Protein AF-G1P8U5-F1 (afdb_monomer_lite)

Organism: Myotis lucifugus (NCBI:txid59463)

pLDDT: mean 71.86, std 8.63, range [54.47, 86.44]

InterPro domains:
  IPR052618 Complex I NDUFA12 subunit [PTHR32470] (1-42)

Radius of gyration: 14.06 Å; chains: 1; bounding box: 35×21×38 Å

Structure (mmCIF, N/CA/C/O backbone):
data_AF-G1P8U5-F1
#
_entry.id   AF-G1P8U5-F1
#
loop_
_atom_site.group_PDB
_atom_site.id
_atom_site.type_symbol
_atom_site.label_atom_id
_atom_site.label_alt_id
_atom_site.label_comp_id
_atom_site.label_asym_id
_atom_site.label_entity_id
_atom_site.label_seq_id
_atom_site.pdbx_PDB_ins_code
_atom_site.Cartn_x
_atom_site.Cartn_y
_atom_site.Cartn_z
_atom_site.occupancy
_atom_site.B_iso_or_equiv
_atom_site.auth_seq_id
_atom_site.auth_comp_id
_atom_site.auth_asym_id
_atom_site.auth_atom_id
_atom_site.pdbx_PDB_model_num
ATOM 1 N N . MET A 1 1 ? 7.343 -15.780 17.749 1.00 59.25 1 MET A N 1
ATOM 2 C CA . MET A 1 1 ? 7.251 -15.835 16.273 1.00 59.25 1 MET A CA 1
ATOM 3 C C . MET A 1 1 ? 6.087 -14.950 15.848 1.00 59.25 1 MET A C 1
ATOM 5 O O . MET A 1 1 ? 4.960 -15.331 16.108 1.00 59.25 1 MET A O 1
ATOM 9 N N . GLY A 1 2 ? 6.322 -13.743 15.325 1.00 66.00 2 GLY A N 1
ATOM 10 C CA . GLY A 1 2 ? 5.209 -12.838 14.981 1.00 66.00 2 GLY A CA 1
ATOM 11 C C . GLY A 1 2 ? 5.613 -11.425 14.559 1.00 66.00 2 GLY A C 1
ATOM 12 O O . GLY A 1 2 ? 4.888 -10.785 13.813 1.00 66.00 2 GLY A O 1
ATOM 13 N N . TRP A 1 3 ? 6.799 -10.955 14.957 1.00 65.75 3 TRP A N 1
ATOM 14 C CA . TRP A 1 3 ? 7.243 -9.603 14.600 1.00 65.75 3 TRP A CA 1
ATOM 15 C C . TRP A 1 3 ? 7.744 -9.496 13.154 1.00 65.75 3 TRP A C 1
ATOM 17 O O . TRP A 1 3 ? 7.372 -8.575 12.435 1.00 65.75 3 TRP A O 1
ATOM 27 N N . SER A 1 4 ? 8.517 -10.483 12.684 1.00 71.69 4 SER A N 1
AT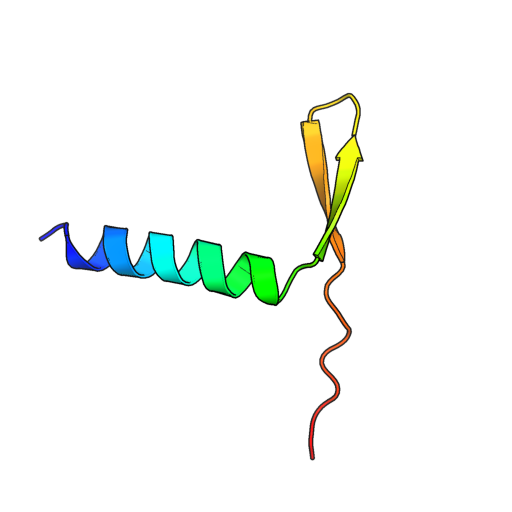OM 28 C CA . SER A 1 4 ? 9.044 -10.487 11.313 1.00 71.69 4 SER A CA 1
ATOM 29 C C . SER A 1 4 ? 7.937 -10.564 10.258 1.00 71.69 4 SER A C 1
ATOM 31 O O . SER A 1 4 ? 8.001 -9.849 9.266 1.00 71.69 4 SER A O 1
ATOM 33 N N . GLN A 1 5 ? 6.894 -11.371 10.476 1.00 77.50 5 GLN A N 1
ATOM 34 C CA . GLN A 1 5 ? 5.761 -11.475 9.548 1.00 77.50 5 GLN A CA 1
ATOM 35 C C . GLN A 1 5 ? 4.988 -10.160 9.412 1.00 77.50 5 GLN A C 1
ATOM 37 O O . GLN A 1 5 ? 4.589 -9.806 8.304 1.00 77.50 5 GLN A O 1
ATOM 42 N N . ASP A 1 6 ? 4.800 -9.424 10.508 1.00 78.50 6 ASP A N 1
ATOM 43 C CA . ASP A 1 6 ? 4.100 -8.138 10.480 1.00 78.50 6 ASP A CA 1
ATOM 44 C C . ASP A 1 6 ? 4.926 -7.057 9.761 1.00 78.50 6 ASP A C 1
ATOM 46 O O . ASP A 1 6 ? 4.405 -6.288 8.948 1.00 78.50 6 ASP A O 1
ATOM 50 N N . LEU A 1 7 ? 6.247 -7.090 9.956 1.00 80.31 7 LEU A N 1
ATOM 51 C CA . LEU A 1 7 ? 7.198 -6.212 9.277 1.00 80.31 7 LEU A CA 1
ATOM 52 C C . LEU A 1 7 ? 7.243 -6.491 7.769 1.00 80.31 7 LEU A C 1
ATOM 54 O O . LEU A 1 7 ? 7.090 -5.569 6.968 1.00 80.31 7 LEU A O 1
ATOM 58 N N . PHE A 1 8 ? 7.330 -7.766 7.372 1.00 79.06 8 PHE A N 1
ATOM 59 C CA . PHE A 1 8 ? 7.228 -8.176 5.970 1.00 79.06 8 PHE A CA 1
ATOM 60 C C . PHE A 1 8 ? 5.881 -7.787 5.361 1.00 79.06 8 PHE A C 1
ATOM 62 O O . PHE A 1 8 ? 5.842 -7.299 4.237 1.00 79.06 8 PHE A O 1
ATOM 69 N N . ARG A 1 9 ? 4.770 -7.936 6.090 1.00 77.81 9 ARG A N 1
ATOM 70 C CA . ARG A 1 9 ? 3.433 -7.553 5.612 1.00 77.81 9 ARG A CA 1
ATOM 71 C C . ARG A 1 9 ? 3.297 -6.043 5.432 1.00 77.81 9 ARG A C 1
ATOM 73 O O . ARG A 1 9 ? 2.649 -5.599 4.484 1.00 77.81 9 ARG A O 1
ATOM 80 N N . THR A 1 10 ? 3.912 -5.259 6.310 1.00 77.25 10 THR A N 1
ATOM 81 C CA . THR A 1 10 ? 3.930 -3.795 6.227 1.00 77.25 10 THR A CA 1
ATOM 82 C C . THR A 1 10 ? 4.803 -3.320 5.070 1.00 77.25 10 THR A C 1
ATOM 84 O O . THR A 1 10 ? 4.333 -2.539 4.243 1.00 77.25 10 THR A O 1
ATOM 87 N N . MET A 1 11 ? 6.016 -3.864 4.932 1.00 78.75 11 MET A N 1
ATOM 88 C CA . MET A 1 11 ? 6.891 -3.594 3.787 1.00 78.75 11 MET A CA 1
ATOM 89 C C . MET A 1 11 ? 6.237 -4.015 2.472 1.00 78.75 11 MET A C 1
ATOM 91 O O . MET A 1 11 ? 6.233 -3.248 1.518 1.00 78.75 11 MET A O 1
ATOM 95 N N . TRP A 1 12 ? 5.607 -5.190 2.426 1.00 72.69 12 TRP A N 1
ATOM 96 C CA . TRP A 1 12 ? 4.906 -5.675 1.240 1.00 72.69 12 TRP A CA 1
ATOM 97 C C . TRP A 1 12 ? 3.721 -4.786 0.865 1.00 72.69 12 TRP A C 1
ATOM 99 O O . TRP A 1 12 ? 3.488 -4.537 -0.314 1.00 72.69 12 TRP A O 1
ATOM 109 N N . ARG A 1 13 ? 2.979 -4.265 1.851 1.00 69.25 13 ARG A N 1
ATOM 110 C CA . ARG A 1 13 ? 1.907 -3.283 1.622 1.00 69.25 13 ARG A CA 1
ATOM 111 C C . ARG A 1 13 ? 2.441 -1.949 1.109 1.00 69.25 13 ARG A C 1
ATOM 113 O O . ARG A 1 13 ? 1.772 -1.344 0.278 1.00 69.25 13 ARG A O 1
ATOM 120 N N . ALA A 1 14 ? 3.593 -1.491 1.593 1.00 69.12 14 ALA A N 1
ATOM 121 C CA . ALA A 1 14 ? 4.232 -0.271 1.107 1.00 69.12 14 ALA A CA 1
ATOM 122 C C . ALA A 1 14 ? 4.732 -0.453 -0.336 1.00 69.12 14 ALA A C 1
ATOM 124 O O . ALA A 1 14 ? 4.325 0.294 -1.219 1.00 69.12 14 ALA A O 1
ATOM 125 N N . LEU A 1 15 ? 5.483 -1.525 -0.601 1.00 68.25 15 LEU A N 1
ATOM 126 C CA . LEU A 1 15 ? 6.016 -1.840 -1.928 1.00 68.25 15 LEU A CA 1
ATOM 127 C C . LEU A 1 15 ? 4.898 -2.119 -2.947 1.00 68.25 15 LEU A C 1
ATOM 129 O O . LEU A 1 15 ? 4.945 -1.667 -4.084 1.00 68.25 15 LEU A O 1
ATOM 133 N N . SER A 1 16 ? 3.833 -2.816 -2.537 1.00 63.34 16 SER A N 1
ATOM 134 C CA . SER A 1 16 ? 2.677 -3.069 -3.409 1.00 63.34 16 SER A CA 1
ATOM 135 C C . SER A 1 16 ? 1.911 -1.796 -3.758 1.00 63.34 16 SER A C 1
ATOM 137 O O . SER A 1 16 ? 1.287 -1.769 -4.812 1.00 63.34 16 SER A O 1
ATOM 139 N N . LYS A 1 17 ? 1.922 -0.765 -2.900 1.00 59.53 17 LYS A N 1
ATOM 140 C CA . LYS A 1 17 ? 1.335 0.544 -3.227 1.00 59.53 17 LYS A CA 1
ATOM 141 C C . LYS A 1 17 ? 2.185 1.301 -4.242 1.00 59.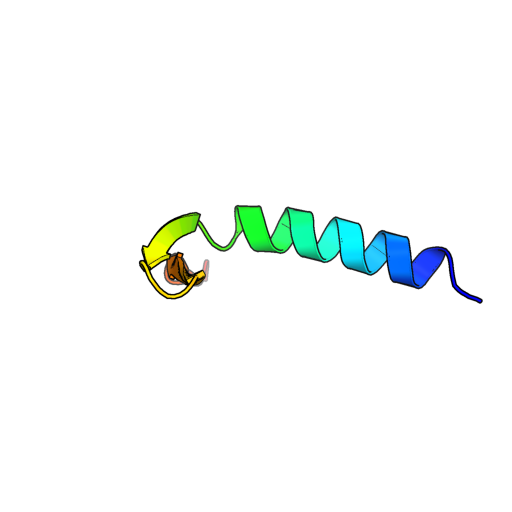53 17 LYS A C 1
ATOM 143 O O . LYS A 1 17 ? 1.614 1.948 -5.105 1.00 59.53 17 LYS A O 1
ATOM 148 N N . GLU A 1 18 ? 3.510 1.190 -4.171 1.00 56.81 18 GLU A N 1
ATOM 149 C CA . GLU A 1 18 ? 4.393 1.782 -5.186 1.00 56.81 18 GLU A CA 1
ATOM 150 C C . GLU A 1 18 ? 4.244 1.096 -6.550 1.00 56.81 18 GLU A C 1
ATOM 152 O O . GLU A 1 18 ? 4.318 1.751 -7.583 1.00 56.81 18 GLU A O 1
ATOM 157 N N . VAL A 1 19 ? 3.969 -0.213 -6.570 1.00 61.25 19 VAL A N 1
ATOM 158 C CA . VAL A 1 19 ? 3.752 -0.968 -7.819 1.00 61.25 19 VAL A CA 1
ATOM 159 C C . VAL A 1 19 ? 2.325 -0.822 -8.352 1.00 61.25 19 VAL A C 1
ATOM 161 O O . VAL A 1 19 ? 2.086 -1.068 -9.528 1.00 61.25 19 VAL A O 1
ATOM 164 N N . LYS A 1 20 ? 1.352 -0.465 -7.512 1.00 67.50 20 LYS A N 1
ATOM 165 C CA . LYS A 1 20 ? -0.061 -0.414 -7.891 1.00 67.50 20 LYS A CA 1
ATOM 166 C C . LYS A 1 20 ? -0.634 0.955 -7.575 1.00 67.50 20 LYS A 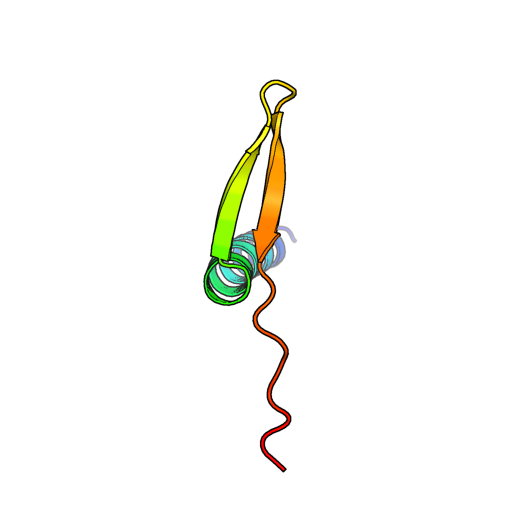C 1
ATOM 168 O O . LYS A 1 20 ? -1.069 1.205 -6.450 1.00 67.50 20 LYS A O 1
ATOM 173 N N . GLU A 1 21 ? -0.673 1.817 -8.581 1.00 71.06 21 GLU A N 1
ATOM 174 C CA . GLU A 1 21 ? -1.275 3.138 -8.452 1.00 71.06 21 GLU A CA 1
ATOM 175 C C . GLU A 1 21 ? -2.780 2.976 -8.190 1.00 71.06 21 GLU A C 1
ATOM 177 O O . GLU A 1 21 ? -3.492 2.297 -8.933 1.00 71.06 21 GLU A O 1
ATOM 182 N N . LEU A 1 22 ? -3.274 3.516 -7.074 1.00 74.75 22 LEU A N 1
ATOM 183 C CA . LEU A 1 22 ? -4.696 3.452 -6.747 1.00 74.75 22 LEU A CA 1
ATOM 184 C C . LEU A 1 22 ? -5.437 4.460 -7.631 1.00 74.75 22 LEU A C 1
ATOM 186 O O . LEU A 1 22 ? -5.380 5.657 -7.376 1.00 74.75 22 LEU A O 1
ATOM 190 N N . VAL A 1 23 ? -6.151 3.963 -8.640 1.00 73.56 23 VAL A N 1
ATOM 191 C CA . VAL A 1 23 ? -6.892 4.796 -9.606 1.00 73.56 23 VAL A CA 1
ATOM 192 C C . VAL A 1 23 ? -8.177 5.337 -8.997 1.00 73.56 23 VAL A C 1
ATOM 194 O O . VAL A 1 23 ? -8.659 6.399 -9.374 1.00 73.56 23 VAL A O 1
ATOM 197 N N . GLY A 1 24 ? -8.745 4.612 -8.037 1.00 76.06 24 GLY A N 1
ATOM 198 C CA . GLY A 1 24 ? -9.944 5.059 -7.357 1.00 76.06 24 GLY A CA 1
ATOM 199 C C . GLY A 1 24 ? -10.617 3.965 -6.555 1.00 76.06 24 GLY A C 1
ATOM 200 O O . GLY A 1 24 ? -10.215 2.796 -6.549 1.00 76.06 24 GLY A O 1
ATOM 201 N N . THR A 1 25 ? -11.665 4.377 -5.861 1.00 81.69 25 THR A N 1
ATOM 202 C CA . THR A 1 25 ? -12.527 3.500 -5.081 1.00 81.69 25 THR A CA 1
ATOM 203 C C . THR A 1 25 ? -13.964 3.699 -5.517 1.00 81.69 25 THR A C 1
ATOM 205 O O . THR A 1 25 ? -14.417 4.835 -5.633 1.00 81.69 25 THR A O 1
ATOM 208 N N . ASP A 1 26 ? -14.663 2.598 -5.748 1.00 83.25 26 ASP A N 1
ATOM 209 C CA . ASP A 1 26 ? -16.077 2.614 -6.090 1.00 83.25 26 ASP A CA 1
ATOM 210 C C . ASP A 1 26 ? -16.948 3.003 -4.890 1.00 83.25 26 ASP A C 1
ATOM 212 O O . ASP A 1 26 ? -16.529 2.875 -3.735 1.00 83.25 26 ASP A O 1
ATOM 216 N N . GLN A 1 27 ? -18.195 3.387 -5.154 1.00 83.06 27 GLN A N 1
ATOM 217 C CA . GLN A 1 27 ? -19.199 3.696 -4.127 1.00 83.06 27 GLN A CA 1
ATOM 218 C C . GLN A 1 27 ? -19.488 2.495 -3.207 1.00 83.06 27 GLN A C 1
ATOM 220 O O . GLN A 1 27 ? -19.887 2.671 -2.059 1.00 83.06 27 GLN A O 1
ATOM 225 N N . PHE A 1 28 ? -19.212 1.277 -3.684 1.00 86.44 28 PHE A N 1
ATOM 226 C CA . PHE A 1 28 ? -19.302 0.029 -2.920 1.00 86.44 28 PHE A CA 1
ATOM 227 C C . PHE A 1 28 ? -18.015 -0.335 -2.152 1.00 86.44 28 PHE A C 1
ATOM 229 O O . PHE A 1 28 ? -17.931 -1.407 -1.559 1.00 86.44 28 PHE A O 1
ATOM 236 N N . GLY A 1 29 ? -16.989 0.524 -2.158 1.00 82.94 29 GLY A N 1
ATOM 237 C CA . GLY A 1 29 ? -15.729 0.310 -1.433 1.00 82.94 29 GLY A CA 1
ATOM 238 C C . GLY A 1 29 ? -14.711 -0.585 -2.150 1.00 82.94 29 GLY A C 1
ATOM 239 O O . GLY A 1 29 ? -13.638 -0.863 -1.604 1.00 82.94 29 GLY A O 1
ATOM 240 N N . ASN A 1 30 ? -15.008 -1.006 -3.380 1.00 84.38 30 ASN A N 1
ATOM 24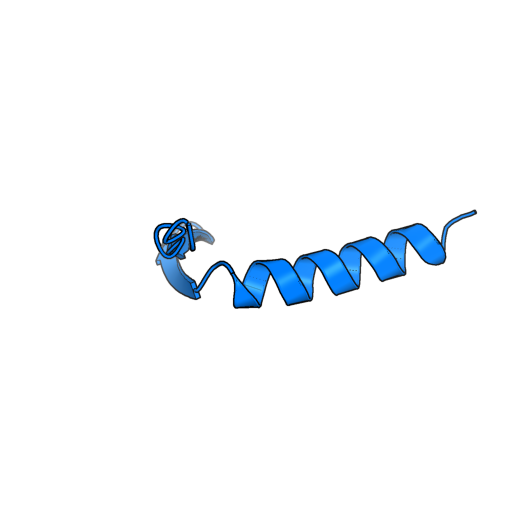1 C CA . ASN A 1 30 ? -14.075 -1.754 -4.218 1.00 84.38 30 ASN A CA 1
ATOM 242 C C . ASN A 1 30 ? -12.930 -0.845 -4.672 1.00 84.38 30 ASN A C 1
ATOM 244 O O . ASN A 1 30 ? -13.162 0.269 -5.136 1.00 84.38 30 ASN A O 1
ATOM 248 N N . LYS A 1 31 ? -11.685 -1.308 -4.532 1.00 84.06 31 LYS A N 1
ATOM 249 C CA . LYS A 1 31 ? -10.488 -0.524 -4.868 1.00 84.06 31 LYS A CA 1
ATOM 250 C C . LYS A 1 31 ? -9.922 -0.979 -6.207 1.00 84.06 31 LYS A C 1
ATOM 252 O O . LYS A 1 31 ? -9.571 -2.150 -6.350 1.00 84.06 31 LYS A O 1
ATOM 257 N N . TYR A 1 32 ? -9.798 -0.052 -7.151 1.00 79.94 32 TYR A N 1
ATOM 258 C CA . TYR A 1 32 ? -9.206 -0.311 -8.458 1.00 79.94 32 TYR A CA 1
ATOM 259 C C . TYR A 1 32 ? -7.753 0.140 -8.474 1.00 79.94 32 TYR A C 1
A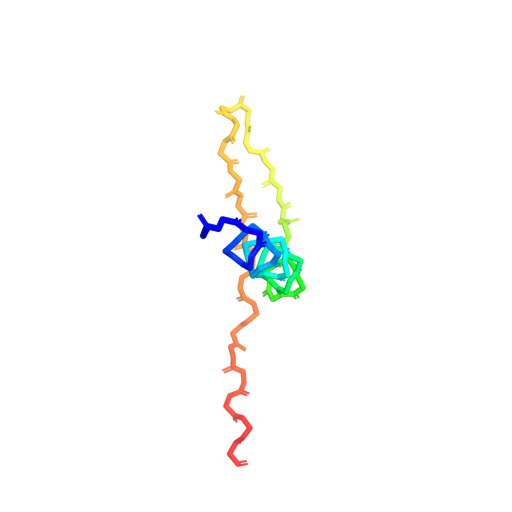TOM 261 O O . TYR A 1 32 ? -7.419 1.278 -8.145 1.00 79.94 32 TYR A O 1
ATOM 269 N N . TYR A 1 33 ? -6.890 -0.784 -8.868 1.00 77.88 33 TYR A N 1
ATOM 270 C CA . TYR A 1 33 ? -5.452 -0.598 -8.894 1.00 77.88 33 TYR A CA 1
ATOM 271 C C . TYR A 1 33 ? -4.966 -0.661 -10.340 1.00 77.88 33 TYR A C 1
ATOM 273 O O . TYR A 1 33 ? -5.212 -1.656 -11.023 1.00 77.88 33 TYR A O 1
ATOM 281 N N . TYR A 1 34 ? -4.260 0.372 -10.791 1.00 72.88 34 TYR A N 1
ATOM 282 C CA . TYR A 1 34 ? -3.515 0.344 -12.040 1.00 72.88 34 TYR A CA 1
ATOM 283 C C . TYR A 1 34 ? -2.190 -0.360 -11.795 1.00 72.88 34 TYR A C 1
ATOM 285 O O . TYR A 1 34 ? -1.360 0.081 -11.001 1.00 72.88 34 TYR A O 1
ATOM 293 N N . ILE A 1 35 ? -2.021 -1.497 -12.458 1.00 71.19 35 ILE A N 1
ATOM 294 C CA . ILE A 1 35 ? -0.746 -2.196 -12.515 1.00 71.19 35 ILE A CA 1
ATOM 295 C C . ILE A 1 35 ? -0.054 -1.646 -13.762 1.00 71.19 35 ILE A C 1
ATOM 297 O O . ILE A 1 35 ? -0.520 -1.946 -14.866 1.00 71.19 35 ILE A O 1
ATOM 301 N N . PRO A 1 36 ? 1.015 -0.839 -13.632 1.00 69.88 36 PRO A N 1
ATOM 302 C CA . PRO A 1 36 ? 1.794 -0.449 -14.788 1.00 69.88 36 PRO A CA 1
ATOM 303 C C . PRO A 1 36 ? 2.290 -1.742 -15.427 1.00 69.88 36 PRO A C 1
ATOM 305 O O . PRO A 1 36 ? 2.892 -2.585 -14.755 1.00 69.88 36 PRO A O 1
ATOM 308 N N . ALA A 1 37 ? 1.957 -1.937 -16.705 1.00 67.75 37 ALA A N 1
ATOM 309 C CA . ALA A 1 37 ? 2.395 -3.103 -17.451 1.00 67.75 37 ALA A CA 1
ATOM 310 C C . ALA A 1 37 ? 3.911 -3.205 -17.287 1.00 67.75 37 ALA A C 1
ATOM 312 O O . ALA A 1 37 ? 4.641 -2.297 -17.690 1.00 67.75 37 ALA A O 1
ATOM 313 N N . TYR A 1 38 ? 4.356 -4.268 -16.618 1.00 63.00 38 TYR A N 1
ATOM 314 C CA . TYR A 1 38 ? 5.760 -4.522 -16.350 1.00 63.00 38 TYR A CA 1
ATOM 315 C C . TYR A 1 38 ? 6.488 -4.496 -17.695 1.00 63.00 38 TYR A C 1
ATOM 317 O O . TYR A 1 38 ? 6.367 -5.424 -18.498 1.00 63.00 38 TYR A O 1
ATOM 325 N N . LYS A 1 39 ? 7.187 -3.397 -17.997 1.00 54.47 39 LYS A N 1
ATOM 326 C CA . LYS A 1 39 ? 8.107 -3.363 -19.127 1.00 54.47 39 LYS A CA 1
ATOM 327 C C . LYS A 1 39 ? 9.225 -4.304 -18.724 1.00 54.47 39 LYS A C 1
ATOM 329 O O . LYS A 1 39 ? 10.054 -3.936 -17.902 1.00 54.47 39 LYS A O 1
ATOM 334 N N . ASN A 1 40 ? 9.194 -5.522 -19.263 1.00 62.25 40 ASN A N 1
ATOM 335 C CA . ASN A 1 40 ? 10.325 -6.438 -19.241 1.00 62.25 40 ASN A CA 1
ATOM 336 C C . ASN A 1 40 ? 11.553 -5.650 -19.703 1.00 62.25 40 ASN A C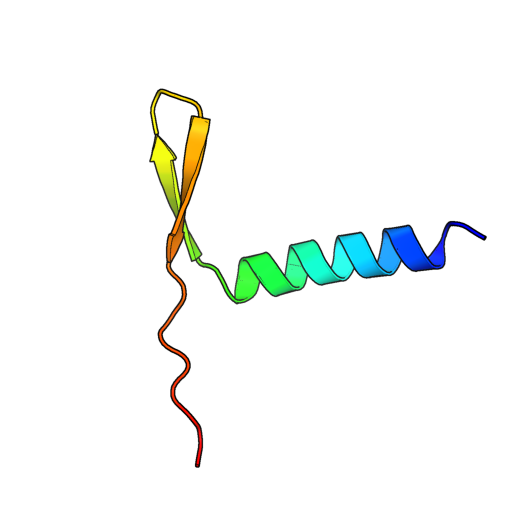 1
ATOM 338 O O . ASN A 1 40 ? 11.707 -5.384 -20.896 1.00 62.25 40 ASN A O 1
ATOM 342 N N . TRP A 1 41 ? 12.387 -5.225 -18.759 1.00 63.09 41 TRP A N 1
ATOM 343 C CA . TRP A 1 41 ? 13.713 -4.710 -19.050 1.00 63.09 41 TRP A CA 1
ATOM 344 C C . TRP A 1 41 ? 14.568 -5.923 -19.400 1.00 63.09 41 TRP A C 1
ATOM 346 O O . TRP A 1 41 ? 15.208 -6.524 -18.541 1.00 63.09 41 TRP A O 1
ATOM 356 N N . ARG A 1 42 ? 14.428 -6.355 -20.653 1.00 55.06 42 ARG A N 1
ATOM 357 C CA . ARG A 1 42 ? 15.316 -7.317 -21.290 1.00 55.06 42 ARG A CA 1
ATOM 358 C C . ARG A 1 42 ? 16.622 -6.635 -21.670 1.00 55.06 42 ARG A C 1
ATOM 360 O O . ARG A 1 42 ? 16.550 -5.457 -22.085 1.00 55.06 42 ARG A O 1
#

Sequence (42 aa):
MGWSQDLFRTMWRALSKEVKELVGTDQFGNKYYYIPAYKNWR

Foldseek 3Di:
DPPVVVVVVVVCVVVVCVQWPFPDADPVRRTDTDRDDPPPPD

Secondary structure (DSSP, 8-state):
--HHHHHHHHHHHHHHHHHSEEEEE-TTSPEEEE--------